Protein AF-A0A182UFL0-F1 (afdb_monomer_lite)

Foldseek 3Di:
DDPDDLLDDVPDDDPPSCVVLQDVPDPDDDPQSVVLSQQVNQQVVCCVVPVARDDPPADGADDADDPADQGWASDVVIDTDGGCVVVVVVSVDVSVPDPPPPPPVPPVVVVVVVVPPDD

InterPro domains:
  IPR002018 Carboxylesterase, type B [PF00135] (10-81)
  IPR029058 Alpha/Beta hydrolase fold [G3DSA:3.40.50.1820] (2-97)
  IPR029058 Alpha/Beta hydrolase fold [SSF53474] (7-78)

Secondary structure (DSSP, 8-state):
--TT-TT--TTPPPTTTTHHHHS---S---HHHHHHHHHHHHHHHHHHHHSS---TTS---PPP-BTTB-EEE-SSS-EEES-THHHHHHHHHHHH-S------THHHHHHHHTTSS--

Sequence (119 aa):
MTPGFPYDFPNSVGHGDELKFLFPMSNVLNEEHAQMAKIMVDLWTSFAITSVPQADNVIPWPAVSRPFGPYFRLVNPPEQKEYFVNELTNSVVKARGPRKLSVSPATCLDLFLNRSSKN

Structure (mmCIF, N/CA/C/O backbone):
data_AF-A0A182UFL0-F1
#
_entry.id   AF-A0A182UFL0-F1
#
loop_
_atom_site.group_PDB
_atom_site.id
_atom_site.type_symbol
_atom_site.label_atom_id
_atom_site.label_alt_id
_atom_site.label_comp_id
_atom_site.label_asym_id
_atom_site.label_entity_id
_atom_site.label_seq_id
_atom_site.pdbx_PDB_ins_code
_atom_site.Cartn_x
_atom_site.Cartn_y
_atom_site.Cartn_z
_atom_site.occupancy
_atom_site.B_iso_or_equiv
_atom_site.auth_seq_id
_atom_site.auth_comp_id
_atom_site.auth_asym_id
_atom_site.auth_atom_id
_atom_site.pdbx_PDB_model_num
ATOM 1 N N . MET A 1 1 ? 20.887 -8.853 -7.616 1.00 49.69 1 MET A N 1
ATOM 2 C CA . MET A 1 1 ? 20.554 -9.001 -9.049 1.00 49.69 1 MET A CA 1
ATOM 3 C C . MET A 1 1 ? 21.778 -9.528 -9.781 1.00 49.69 1 MET A C 1
ATOM 5 O O . MET A 1 1 ? 22.868 -9.012 -9.554 1.00 49.69 1 MET A O 1
ATOM 9 N N . THR A 1 2 ? 21.625 -10.586 -10.576 1.00 39.50 2 THR A N 1
ATOM 10 C CA . THR A 1 2 ? 22.676 -11.121 -11.458 1.00 39.50 2 THR A CA 1
ATOM 11 C C . THR A 1 2 ? 22.741 -10.277 -12.730 1.00 39.50 2 THR A C 1
ATOM 13 O O . THR A 1 2 ? 21.715 -10.178 -13.392 1.00 39.50 2 THR A O 1
ATOM 16 N N . PRO A 1 3 ? 23.890 -9.690 -13.103 1.00 42.75 3 PRO A N 1
ATOM 17 C CA . PRO A 1 3 ? 23.986 -8.874 -14.310 1.00 42.75 3 PRO A CA 1
ATOM 18 C C . PRO A 1 3 ? 23.669 -9.697 -15.567 1.00 42.75 3 PRO A C 1
ATOM 20 O O . PRO A 1 3 ? 24.324 -10.711 -15.807 1.00 42.75 3 PRO A O 1
ATOM 23 N N . GLY A 1 4 ? 22.708 -9.250 -16.380 1.00 54.75 4 GLY A N 1
ATOM 24 C CA . GLY A 1 4 ? 22.495 -9.778 -17.734 1.00 54.75 4 GLY A CA 1
ATOM 25 C C . GLY A 1 4 ? 21.083 -10.264 -18.056 1.00 54.75 4 GLY A C 1
ATOM 26 O O . GLY A 1 4 ? 20.884 -10.807 -19.144 1.00 54.75 4 GLY A O 1
ATOM 27 N N . PHE A 1 5 ? 20.094 -10.068 -17.178 1.00 56.31 5 PHE A N 1
ATOM 28 C CA . PHE A 1 5 ? 18.706 -10.272 -17.581 1.00 56.31 5 PHE A CA 1
ATOM 29 C C . PHE A 1 5 ? 18.263 -9.095 -18.473 1.00 56.31 5 PHE A C 1
ATOM 31 O O . PHE A 1 5 ? 18.552 -7.942 -18.151 1.00 56.31 5 PHE A O 1
ATOM 38 N N . PRO A 1 6 ? 17.543 -9.332 -19.586 1.00 60.28 6 PRO A N 1
ATOM 39 C CA . PRO A 1 6 ? 17.179 -8.297 -20.569 1.00 60.28 6 PRO A CA 1
ATOM 40 C C . PRO A 1 6 ? 16.254 -7.182 -20.035 1.00 60.28 6 PRO A C 1
ATOM 42 O O . PRO A 1 6 ? 15.846 -6.304 -20.794 1.00 60.28 6 PRO A O 1
ATOM 45 N N . TYR A 1 7 ? 15.932 -7.207 -18.739 1.00 58.50 7 TYR A N 1
ATOM 46 C CA . TYR A 1 7 ? 15.078 -6.245 -18.048 1.00 58.50 7 TYR A CA 1
ATOM 47 C C . TYR A 1 7 ? 15.720 -5.667 -16.775 1.00 58.50 7 TYR A C 1
ATOM 49 O O . TYR A 1 7 ? 15.028 -5.022 -15.987 1.00 58.50 7 TYR A O 1
ATOM 57 N N . ASP A 1 8 ? 17.025 -5.871 -16.571 1.00 60.31 8 ASP A N 1
ATOM 58 C CA . ASP A 1 8 ? 17.755 -5.265 -15.459 1.00 60.31 8 ASP A CA 1
ATOM 59 C C . ASP A 1 8 ? 18.042 -3.795 -15.783 1.00 60.31 8 ASP A C 1
ATOM 61 O O . ASP A 1 8 ? 18.973 -3.464 -16.523 1.00 60.31 8 ASP A O 1
ATOM 65 N N . PHE A 1 9 ? 17.229 -2.890 -15.237 1.00 64.56 9 PHE A N 1
ATOM 66 C CA . PHE A 1 9 ? 17.451 -1.453 -15.374 1.00 64.56 9 PHE A CA 1
ATOM 67 C C . PHE A 1 9 ? 18.073 -0.888 -14.101 1.00 64.56 9 PHE A C 1
ATOM 69 O O . PHE A 1 9 ? 17.660 -1.251 -13.000 1.00 64.56 9 PHE A O 1
ATOM 76 N N . PRO A 1 10 ? 19.001 0.079 -14.213 1.00 62.97 10 PRO A N 1
ATOM 77 C CA . PRO A 1 10 ? 19.435 0.831 -13.048 1.00 62.97 10 PRO A CA 1
ATOM 78 C C . PRO A 1 10 ? 18.210 1.414 -12.330 1.00 62.97 10 PRO A C 1
ATOM 80 O O . PRO A 1 10 ? 17.317 1.995 -12.970 1.00 62.97 10 PRO A O 1
ATOM 83 N N . ASN A 1 11 ? 18.180 1.237 -11.008 1.00 66.06 11 ASN A N 1
ATOM 84 C CA . ASN A 1 11 ? 17.118 1.698 -10.113 1.00 66.06 11 ASN A CA 1
ATOM 85 C C . ASN A 1 11 ? 15.728 1.090 -10.401 1.00 66.06 11 ASN A C 1
ATOM 87 O O . ASN A 1 11 ? 14.713 1.745 -10.165 1.00 66.06 11 ASN A O 1
ATOM 91 N N . SER A 1 12 ? 15.651 -0.130 -10.947 1.00 75.06 12 SER A N 1
ATOM 92 C CA . SER A 1 12 ? 14.408 -0.915 -10.934 1.00 75.06 12 SER A CA 1
ATOM 93 C C . SER A 1 12 ? 14.245 -1.683 -9.626 1.00 75.06 12 SER A C 1
ATOM 95 O O . SER A 1 12 ? 15.230 -2.034 -8.982 1.00 75.06 12 SER A O 1
ATOM 97 N N . VAL A 1 13 ? 12.998 -1.992 -9.281 1.00 81.56 13 VAL A N 1
ATOM 98 C CA . VAL A 1 13 ? 12.654 -2.895 -8.178 1.00 81.56 13 VAL A CA 1
ATOM 99 C C . VAL A 1 13 ? 12.443 -4.287 -8.767 1.00 81.56 13 VAL A C 1
ATOM 101 O O . VAL A 1 13 ? 11.583 -4.470 -9.631 1.00 81.56 13 VAL A O 1
ATOM 104 N N . GLY A 1 14 ? 13.274 -5.242 -8.360 1.00 82.06 14 GLY A N 1
ATOM 105 C CA . GLY A 1 14 ? 13.165 -6.643 -8.749 1.00 82.06 14 GLY A CA 1
ATOM 106 C C . GLY A 1 14 ? 12.151 -7.403 -7.902 1.00 82.06 14 GLY A C 1
ATOM 107 O O . GLY A 1 14 ? 11.687 -6.933 -6.866 1.00 82.06 14 GLY A O 1
ATOM 108 N N . HIS A 1 15 ? 11.819 -8.614 -8.340 1.00 84.31 15 HIS A N 1
ATOM 109 C CA . HIS A 1 15 ? 10.973 -9.514 -7.562 1.00 84.31 15 HIS A CA 1
ATOM 110 C C . HIS A 1 15 ? 11.629 -9.853 -6.212 1.00 84.31 15 HIS A C 1
ATOM 112 O O . HIS A 1 15 ? 12.772 -10.313 -6.190 1.00 84.31 15 HIS A O 1
ATOM 118 N N . GLY A 1 16 ? 10.905 -9.646 -5.108 1.00 87.50 16 GLY A N 1
ATOM 119 C CA . GLY A 1 16 ? 11.365 -9.940 -3.750 1.00 87.50 16 GLY A CA 1
ATOM 120 C C . GLY A 1 16 ? 12.168 -8.814 -3.090 1.00 87.50 16 GLY A C 1
ATOM 121 O O . GLY A 1 16 ? 12.512 -8.933 -1.912 1.00 87.50 16 GLY A O 1
ATOM 122 N N . ASP A 1 17 ? 12.449 -7.711 -3.794 1.00 88.19 17 ASP A N 1
ATOM 123 C CA . ASP A 1 17 ? 13.138 -6.551 -3.212 1.00 88.19 17 ASP A CA 1
ATOM 124 C C . ASP A 1 17 ? 12.327 -5.891 -2.087 1.00 88.19 17 ASP A C 1
ATOM 126 O O . ASP A 1 17 ? 12.906 -5.200 -1.247 1.00 88.19 17 ASP A O 1
ATOM 130 N N . GLU A 1 18 ? 11.008 -6.098 -2.040 1.00 90.56 18 GLU A N 1
ATOM 131 C CA . GLU A 1 18 ? 10.130 -5.607 -0.979 1.00 90.56 18 GLU A CA 1
ATOM 132 C C . GLU A 1 18 ? 10.393 -6.286 0.372 1.00 90.56 18 GLU A C 1
ATOM 134 O O . GLU A 1 18 ? 10.215 -5.677 1.428 1.00 90.56 18 GLU A O 1
ATOM 139 N N . LEU A 1 19 ? 10.878 -7.532 0.362 1.00 91.00 19 LEU A N 1
ATOM 140 C CA . LEU A 1 19 ? 11.021 -8.331 1.577 1.00 91.00 19 LEU A CA 1
ATOM 141 C C . LEU A 1 19 ? 12.021 -7.710 2.565 1.00 91.00 19 LEU A C 1
ATOM 143 O O . LEU A 1 19 ? 11.835 -7.830 3.775 1.00 91.00 19 LEU A O 1
ATOM 147 N N . LYS A 1 20 ? 13.050 -7.004 2.074 1.00 88.25 20 LYS A N 1
ATOM 148 C CA . LYS A 1 20 ? 14.056 -6.327 2.920 1.00 88.25 20 LYS A CA 1
ATOM 149 C C . LYS A 1 20 ? 13.476 -5.195 3.778 1.00 88.25 20 LYS A C 1
ATOM 151 O O . LYS A 1 20 ? 14.130 -4.748 4.712 1.00 88.25 20 LYS A O 1
ATOM 156 N N . PHE A 1 21 ? 12.284 -4.712 3.430 1.00 90.88 21 PHE A N 1
ATOM 157 C CA . PHE A 1 21 ? 11.583 -3.659 4.158 1.00 90.88 21 PHE A CA 1
ATOM 158 C C . PHE 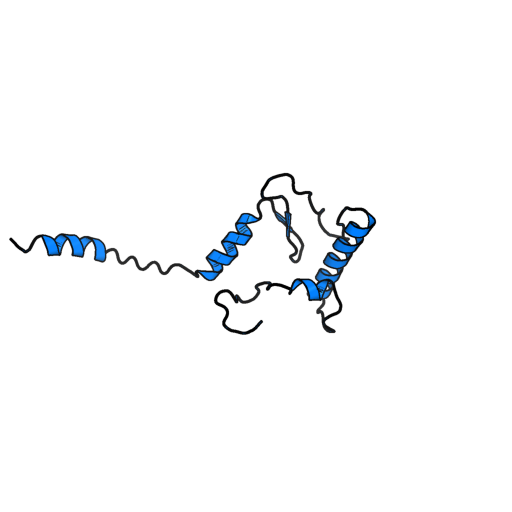A 1 21 ? 10.521 -4.207 5.120 1.00 90.88 21 PHE A C 1
ATOM 160 O O . PHE A 1 21 ? 10.097 -3.491 6.019 1.00 90.88 21 PHE A O 1
ATOM 167 N N . LEU A 1 22 ? 10.100 -5.463 4.941 1.00 91.81 22 LEU A N 1
ATOM 168 C CA . LEU A 1 22 ? 9.141 -6.143 5.819 1.00 91.81 22 LEU A CA 1
ATOM 169 C C . LEU A 1 22 ? 9.827 -6.964 6.907 1.00 91.81 22 LEU A C 1
ATOM 171 O O . LEU A 1 22 ? 9.295 -7.118 8.004 1.00 91.81 22 LEU A O 1
ATOM 175 N N . PHE A 1 23 ? 11.005 -7.499 6.598 1.00 89.31 23 PHE A N 1
ATOM 176 C CA . PHE A 1 23 ? 11.744 -8.382 7.482 1.00 89.31 23 PHE A CA 1
ATOM 177 C C . PHE A 1 23 ? 13.170 -7.864 7.671 1.00 89.31 23 PHE A C 1
ATOM 179 O O . PHE A 1 23 ? 13.769 -7.356 6.719 1.00 89.31 23 PHE A O 1
ATOM 186 N N . PRO A 1 24 ? 13.761 -8.042 8.864 1.00 80.88 24 PRO A N 1
ATOM 187 C CA . PRO A 1 24 ? 15.135 -7.644 9.154 1.00 80.88 24 PRO A CA 1
ATOM 188 C C . PRO A 1 24 ? 16.140 -8.611 8.500 1.00 80.88 24 PRO A C 1
ATOM 190 O O . PRO A 1 24 ? 16.896 -9.301 9.176 1.00 80.88 24 PRO A O 1
ATOM 193 N N . MET A 1 25 ? 16.127 -8.702 7.167 1.00 71.38 25 MET A N 1
ATOM 194 C CA . MET A 1 25 ? 17.008 -9.587 6.392 1.00 71.38 25 MET A CA 1
ATOM 195 C C . MET A 1 25 ? 18.369 -8.963 6.083 1.00 71.38 25 MET A C 1
ATOM 197 O O . MET A 1 25 ? 19.310 -9.677 5.749 1.00 71.38 25 MET A O 1
ATOM 201 N N . SER A 1 26 ? 18.482 -7.637 6.180 1.00 67.25 26 SER A N 1
ATOM 202 C CA . SER A 1 26 ? 19.736 -6.912 5.998 1.00 67.25 26 SER A CA 1
ATOM 203 C C . SER A 1 26 ? 20.015 -6.023 7.198 1.00 67.25 26 SER A C 1
ATOM 205 O O . SER A 1 26 ? 19.163 -5.242 7.610 1.00 67.25 26 SER A O 1
ATOM 207 N N . ASN A 1 27 ? 21.244 -6.080 7.696 1.00 63.59 27 ASN A N 1
ATOM 208 C CA . ASN A 1 27 ? 21.665 -5.378 8.908 1.00 63.59 27 ASN A CA 1
ATOM 209 C C . ASN A 1 27 ? 21.906 -3.873 8.672 1.00 63.59 27 ASN A C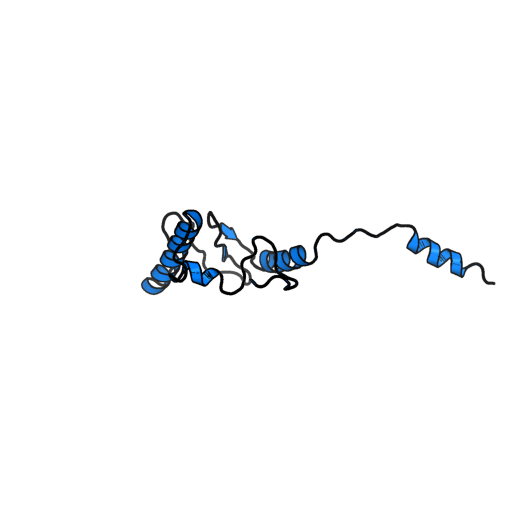 1
ATOM 211 O O . ASN A 1 27 ? 22.302 -3.167 9.594 1.00 63.59 27 ASN A O 1
ATOM 215 N N . VAL A 1 28 ? 21.750 -3.389 7.433 1.00 68.25 28 VAL A N 1
ATOM 216 C CA . VAL A 1 28 ? 22.134 -2.033 7.023 1.00 68.25 28 VAL A CA 1
ATOM 217 C C . VAL A 1 28 ? 21.053 -1.440 6.120 1.00 68.25 28 VAL A C 1
ATOM 219 O O . VAL A 1 28 ? 21.074 -1.614 4.902 1.00 68.25 28 VAL A O 1
ATOM 222 N N . LEU A 1 29 ? 20.103 -0.730 6.725 1.00 77.06 29 LEU A N 1
ATOM 223 C CA . LEU A 1 29 ? 19.230 0.210 6.022 1.00 77.06 29 LEU A CA 1
ATOM 224 C C . LEU A 1 29 ? 19.806 1.616 6.226 1.00 77.06 29 LEU A C 1
ATOM 226 O O . LEU A 1 29 ? 20.202 1.967 7.335 1.00 77.06 29 LEU A O 1
ATOM 230 N N . ASN A 1 30 ? 19.886 2.408 5.158 1.00 87.56 30 ASN A N 1
ATOM 231 C CA . ASN A 1 30 ? 20.119 3.846 5.296 1.00 87.56 30 ASN A CA 1
ATOM 232 C C . ASN A 1 30 ? 18.820 4.530 5.772 1.00 87.56 30 ASN A C 1
ATOM 234 O O . ASN A 1 30 ? 17.774 3.886 5.835 1.00 87.56 30 ASN A O 1
ATOM 238 N N . GLU A 1 31 ? 18.880 5.826 6.077 1.00 89.94 31 GLU A N 1
ATOM 239 C CA . GLU A 1 31 ? 17.726 6.578 6.597 1.00 89.94 31 GLU A CA 1
ATOM 240 C C . GLU A 1 31 ? 16.489 6.475 5.686 1.00 89.94 31 GLU A C 1
ATOM 242 O O . GLU A 1 31 ? 15.384 6.195 6.142 1.00 89.94 31 GLU A O 1
ATOM 247 N N . GLU A 1 32 ? 16.684 6.605 4.371 1.00 88.25 32 GLU A N 1
ATOM 248 C CA . GLU A 1 32 ? 15.600 6.519 3.388 1.00 88.25 32 GLU A CA 1
ATOM 249 C C . GLU A 1 32 ? 14.941 5.130 3.362 1.00 88.25 32 GLU A C 1
ATOM 251 O O . GLU A 1 32 ? 13.714 5.002 3.360 1.00 88.25 32 GLU A O 1
ATOM 256 N N . HIS A 1 33 ? 15.742 4.065 3.381 1.00 88.00 33 HIS A N 1
ATOM 257 C CA . HIS A 1 33 ? 15.222 2.705 3.428 1.00 88.00 33 HIS A CA 1
ATOM 258 C C . HIS A 1 33 ? 14.576 2.379 4.777 1.00 88.00 33 HIS A C 1
ATOM 260 O O . HIS A 1 33 ? 13.600 1.632 4.803 1.00 88.00 33 HIS A O 1
ATOM 266 N N . ALA A 1 34 ? 15.086 2.932 5.881 1.00 90.38 34 ALA A N 1
ATOM 267 C CA . ALA A 1 34 ? 14.493 2.776 7.204 1.00 90.38 34 ALA A CA 1
ATOM 268 C C . ALA A 1 34 ? 13.109 3.441 7.269 1.00 90.38 34 ALA A C 1
ATOM 270 O O . ALA A 1 34 ? 12.161 2.840 7.776 1.00 90.38 34 ALA A O 1
ATOM 271 N N . GLN A 1 35 ? 12.957 4.626 6.673 1.00 91.50 35 GLN A N 1
ATOM 272 C CA . GLN A 1 35 ? 11.662 5.293 6.549 1.00 91.50 35 GLN A CA 1
ATOM 273 C C . GLN A 1 35 ? 10.677 4.468 5.708 1.00 91.50 35 GLN A C 1
ATOM 275 O O . GLN A 1 35 ? 9.529 4.278 6.112 1.00 91.50 35 GLN A O 1
ATOM 280 N N . MET A 1 36 ? 11.120 3.927 4.569 1.00 92.12 36 MET A N 1
ATOM 281 C CA . MET A 1 36 ? 10.287 3.050 3.738 1.00 92.12 36 MET A CA 1
ATOM 282 C C . MET A 1 36 ? 9.888 1.760 4.474 1.00 92.12 36 MET A C 1
ATOM 284 O O . MET A 1 36 ? 8.736 1.335 4.387 1.00 92.12 36 MET A O 1
ATOM 288 N N . ALA A 1 37 ? 10.810 1.161 5.235 1.00 92.50 37 ALA A N 1
ATOM 289 C CA . ALA A 1 37 ? 10.528 -0.007 6.068 1.00 92.50 37 ALA A CA 1
ATOM 290 C C . ALA A 1 37 ? 9.485 0.305 7.146 1.00 92.50 37 ALA A C 1
ATOM 292 O O . ALA A 1 37 ? 8.526 -0.450 7.293 1.00 92.50 37 ALA A O 1
ATOM 293 N N . LYS A 1 38 ? 9.603 1.451 7.834 1.00 93.62 38 LYS A N 1
ATOM 294 C CA . LYS A 1 38 ? 8.594 1.898 8.805 1.00 93.62 38 LYS A CA 1
ATOM 295 C C . LYS A 1 38 ? 7.214 1.997 8.155 1.00 93.62 38 LYS A C 1
ATOM 297 O O . LYS A 1 38 ? 6.264 1.424 8.673 1.00 93.62 38 LYS A O 1
ATOM 302 N N . ILE A 1 39 ? 7.116 2.659 7.000 1.00 95.38 39 ILE A N 1
ATOM 303 C CA . ILE A 1 39 ? 5.846 2.803 6.274 1.00 95.38 39 ILE A CA 1
ATOM 304 C C . ILE A 1 39 ? 5.265 1.430 5.912 1.00 95.38 39 ILE A C 1
ATOM 306 O O . ILE A 1 39 ? 4.094 1.181 6.178 1.00 95.38 39 ILE A O 1
ATOM 310 N N . MET A 1 40 ? 6.056 0.519 5.337 1.00 95.38 40 MET A N 1
ATOM 311 C CA . MET A 1 40 ? 5.555 -0.810 4.963 1.00 95.38 40 MET A CA 1
ATOM 312 C C . MET A 1 40 ? 5.092 -1.638 6.162 1.00 95.38 40 MET A C 1
ATOM 314 O O . MET A 1 40 ? 4.035 -2.266 6.092 1.00 95.38 40 MET A O 1
ATOM 318 N N . VAL A 1 41 ? 5.850 -1.626 7.260 1.00 95.50 41 VAL A N 1
ATOM 319 C CA . VAL A 1 41 ? 5.485 -2.349 8.484 1.00 95.50 41 VAL A CA 1
ATOM 320 C C . VAL A 1 41 ? 4.215 -1.763 9.104 1.00 95.50 41 VAL A C 1
ATOM 322 O O . VAL A 1 41 ? 3.315 -2.525 9.459 1.00 95.50 41 VAL A O 1
ATOM 325 N N . ASP A 1 42 ? 4.088 -0.438 9.176 1.00 96.88 42 ASP A N 1
ATOM 326 C CA . ASP A 1 42 ? 2.889 0.230 9.699 1.00 96.88 42 ASP A CA 1
ATOM 327 C C . ASP A 1 42 ? 1.652 -0.125 8.858 1.00 96.88 42 ASP A C 1
ATOM 329 O O . ASP A 1 42 ? 0.627 -0.545 9.399 1.00 96.88 42 ASP A O 1
ATOM 333 N N . LEU A 1 43 ? 1.761 -0.063 7.525 1.00 97.12 43 LEU A N 1
ATOM 334 C CA . LEU A 1 43 ? 0.670 -0.424 6.614 1.00 97.12 43 LEU A CA 1
ATOM 335 C C . LEU A 1 43 ? 0.257 -1.895 6.779 1.00 97.12 43 LEU A C 1
ATOM 337 O O . LEU A 1 43 ? -0.936 -2.200 6.771 1.00 97.12 43 LEU A O 1
ATOM 341 N N . TRP A 1 44 ? 1.215 -2.818 6.927 1.00 97.31 44 TRP A N 1
ATOM 342 C CA . TRP A 1 44 ? 0.912 -4.254 7.026 1.00 97.31 44 TRP A CA 1
ATOM 343 C C . TRP A 1 44 ? 0.316 -4.612 8.385 1.00 97.31 44 TRP A C 1
ATOM 345 O O . TRP A 1 44 ? -0.631 -5.396 8.462 1.00 97.31 44 TRP A O 1
ATOM 355 N N . THR A 1 45 ? 0.851 -4.034 9.459 1.00 97.81 45 THR A N 1
ATOM 356 C CA . THR A 1 45 ? 0.381 -4.291 10.826 1.00 97.81 45 THR A CA 1
ATOM 357 C C . THR A 1 45 ? -0.997 -3.684 11.067 1.00 97.81 45 THR A C 1
ATOM 359 O O . THR A 1 45 ? -1.875 -4.373 11.583 1.00 97.81 45 THR A O 1
ATOM 362 N N . SER A 1 46 ? -1.241 -2.447 10.630 1.00 98.00 46 SER A N 1
ATOM 363 C CA . SER A 1 46 ? -2.568 -1.820 10.707 1.00 98.00 46 SER A CA 1
ATOM 364 C C . SER A 1 46 ? -3.610 -2.593 9.904 1.00 98.00 46 SER A C 1
ATOM 366 O O . SER A 1 46 ? -4.674 -2.896 10.439 1.00 98.00 46 SER A O 1
ATOM 368 N N . PHE A 1 47 ? -3.288 -3.024 8.681 1.00 97.81 47 PHE A N 1
ATOM 369 C CA . PHE A 1 47 ? -4.180 -3.878 7.902 1.00 97.81 47 PHE A CA 1
ATOM 370 C C . PHE A 1 47 ? -4.519 -5.178 8.643 1.00 97.81 47 PHE A C 1
ATOM 372 O O . PHE A 1 47 ? -5.686 -5.558 8.707 1.00 97.81 47 PHE A O 1
ATOM 379 N N . ALA A 1 48 ? -3.534 -5.830 9.265 1.00 98.06 48 ALA A N 1
ATOM 380 C CA . ALA A 1 48 ? -3.770 -7.045 10.041 1.00 98.06 48 ALA A CA 1
ATOM 381 C C . ALA A 1 48 ? -4.637 -6.814 11.298 1.00 98.06 48 ALA A C 1
ATOM 383 O O . ALA A 1 48 ? -5.375 -7.712 11.697 1.00 98.06 48 ALA A O 1
ATOM 384 N N . ILE A 1 49 ? -4.563 -5.632 11.919 1.00 98.19 49 ILE A N 1
ATOM 385 C CA . ILE A 1 49 ? -5.296 -5.298 13.154 1.00 98.19 49 ILE A CA 1
ATOM 386 C C . ILE A 1 49 ? -6.713 -4.786 12.858 1.00 98.19 49 ILE A C 1
ATOM 388 O O . ILE A 1 49 ? -7.669 -5.205 13.508 1.00 98.19 49 ILE A O 1
ATOM 392 N N . THR A 1 50 ? -6.861 -3.856 11.912 1.00 97.69 50 THR A N 1
ATOM 393 C CA . THR A 1 50 ? -8.098 -3.082 11.685 1.00 97.69 50 THR A CA 1
ATOM 394 C C . THR A 1 50 ? -8.715 -3.301 10.307 1.00 97.69 50 THR A C 1
ATOM 396 O O . THR A 1 50 ? -9.773 -2.744 10.023 1.00 97.69 50 THR A O 1
ATOM 399 N N . SER A 1 51 ? -8.088 -4.107 9.442 1.00 96.88 51 SER A N 1
ATOM 400 C CA . SER A 1 51 ? -8.452 -4.274 8.022 1.00 96.88 51 SER A CA 1
ATOM 401 C C . SER A 1 51 ? -8.271 -3.022 7.153 1.00 96.88 51 SER A C 1
ATOM 403 O O . SER A 1 51 ? -8.629 -3.046 5.975 1.00 96.88 51 SER A O 1
ATOM 405 N N . VAL A 1 52 ? -7.692 -1.940 7.687 1.00 96.44 52 VAL A N 1
ATOM 406 C CA . VAL A 1 52 ? -7.423 -0.700 6.947 1.00 96.44 52 VAL A CA 1
ATOM 407 C C . VAL A 1 52 ? -5.923 -0.396 7.014 1.00 96.44 52 VAL A C 1
ATOM 409 O O . VAL A 1 52 ? -5.417 -0.154 8.109 1.00 96.44 52 VAL A O 1
ATOM 412 N N . PRO A 1 53 ? -5.196 -0.392 5.879 1.00 97.19 53 PRO A N 1
ATOM 413 C CA . PRO A 1 53 ? -3.774 -0.071 5.871 1.00 97.19 53 PRO A CA 1
ATOM 414 C C . PRO A 1 53 ? -3.569 1.427 6.137 1.00 97.19 53 PRO A C 1
ATOM 416 O O . PRO A 1 53 ? -4.072 2.283 5.406 1.00 97.19 53 PRO A O 1
ATOM 419 N N . GLN A 1 54 ? -2.840 1.740 7.203 1.00 96.44 54 GLN A N 1
ATOM 420 C CA . GLN A 1 54 ? -2.588 3.086 7.716 1.00 96.44 54 GLN A CA 1
ATOM 421 C C . GLN A 1 54 ? -1.133 3.226 8.180 1.00 96.44 54 GLN A C 1
ATOM 423 O O . GLN A 1 54 ? -0.546 2.286 8.707 1.00 96.44 54 GLN A O 1
ATOM 428 N N . ALA A 1 55 ? -0.558 4.411 7.981 1.00 95.44 55 ALA A N 1
ATOM 429 C CA . ALA A 1 55 ? 0.770 4.773 8.465 1.00 95.44 55 ALA A CA 1
ATOM 430 C C . ALA A 1 55 ? 0.825 6.275 8.770 1.00 95.44 55 ALA A C 1
ATOM 432 O O . ALA A 1 55 ? 0.119 7.072 8.143 1.00 95.44 55 ALA A O 1
ATOM 433 N N . ASP A 1 56 ? 1.674 6.662 9.719 1.00 92.31 56 ASP A N 1
ATOM 434 C CA . ASP A 1 56 ? 1.831 8.063 10.115 1.00 92.31 56 ASP A CA 1
ATOM 435 C C . ASP A 1 56 ? 2.423 8.909 8.982 1.00 92.31 56 ASP A C 1
ATOM 437 O O . ASP A 1 56 ? 3.393 8.509 8.341 1.00 92.31 56 ASP A O 1
ATOM 441 N N . ASN A 1 57 ? 1.903 10.128 8.796 1.00 87.19 57 ASN A N 1
ATOM 442 C CA . ASN A 1 57 ? 2.383 11.101 7.799 1.00 87.19 57 ASN A CA 1
ATOM 443 C C . ASN A 1 57 ? 2.332 10.605 6.343 1.00 87.19 57 ASN A C 1
ATOM 445 O O . ASN A 1 57 ? 3.075 11.088 5.486 1.00 87.19 57 ASN A O 1
ATOM 449 N N . VAL A 1 58 ? 1.445 9.656 6.053 1.00 91.62 58 VAL A N 1
ATOM 450 C CA . VAL A 1 58 ? 1.232 9.104 4.716 1.00 91.62 58 VA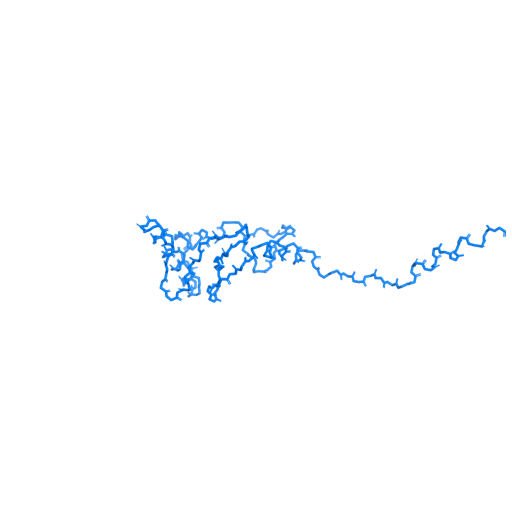L A CA 1
ATOM 451 C C . VAL A 1 58 ? -0.196 9.409 4.267 1.00 91.62 58 VAL A C 1
ATOM 453 O O . VAL A 1 58 ? -1.130 9.418 5.069 1.00 91.62 58 VAL A O 1
ATOM 456 N N . ILE A 1 59 ? -0.372 9.694 2.975 1.00 94.06 59 ILE A N 1
ATOM 457 C CA . ILE A 1 59 ? -1.705 9.879 2.390 1.00 94.06 59 ILE A CA 1
ATOM 458 C C . ILE A 1 59 ? -2.557 8.607 2.586 1.00 94.06 59 ILE A C 1
ATOM 460 O O . ILE A 1 59 ? -2.007 7.505 2.579 1.00 94.06 59 ILE A O 1
ATOM 464 N N . PRO A 1 60 ? -3.890 8.711 2.719 1.00 93.94 60 PRO A N 1
ATOM 465 C CA . PRO A 1 60 ? -4.738 7.531 2.855 1.00 93.94 60 PRO A CA 1
ATOM 466 C C . PRO A 1 60 ? -4.557 6.558 1.685 1.00 93.94 60 PRO A C 1
ATOM 468 O O . PRO A 1 60 ? -4.569 6.971 0.526 1.00 93.94 60 PRO A O 1
ATOM 471 N N . TRP A 1 61 ? -4.430 5.263 1.979 1.00 95.44 61 TRP A N 1
ATOM 472 C CA . TRP A 1 61 ? -4.427 4.226 0.951 1.00 95.44 61 TRP A CA 1
ATOM 473 C C . TRP A 1 61 ? -5.864 4.029 0.439 1.00 95.44 61 TRP A C 1
ATOM 475 O O . TRP A 1 61 ? -6.721 3.561 1.193 1.00 95.44 61 TRP A O 1
ATOM 485 N N . PRO A 1 62 ? -6.171 4.361 -0.828 1.00 93.62 62 PRO A N 1
ATOM 486 C CA . PRO A 1 62 ? -7.537 4.288 -1.324 1.00 93.62 62 PRO A CA 1
ATOM 487 C C . PRO A 1 62 ? -7.938 2.846 -1.654 1.00 93.62 62 PRO A C 1
ATOM 489 O O . PRO A 1 62 ? -7.156 2.073 -2.213 1.00 93.62 62 PRO A O 1
ATOM 492 N N . ALA A 1 63 ? -9.190 2.491 -1.370 1.00 94.88 63 ALA A N 1
ATOM 493 C CA . ALA A 1 63 ? -9.752 1.235 -1.848 1.00 94.88 63 ALA A CA 1
ATOM 494 C C . ALA A 1 63 ? -9.858 1.244 -3.381 1.00 94.88 63 ALA A C 1
ATOM 496 O O . ALA A 1 63 ? -10.249 2.247 -3.990 1.00 94.88 63 ALA A O 1
ATOM 497 N N . VAL A 1 64 ? -9.551 0.107 -4.006 1.00 95.00 64 VAL A N 1
ATOM 498 C CA . VAL A 1 64 ? -9.739 -0.069 -5.449 1.00 95.00 64 VAL A CA 1
ATOM 499 C C . VAL A 1 64 ? -11.236 -0.009 -5.747 1.00 95.00 64 VAL A C 1
ATOM 501 O O . VAL A 1 64 ? -12.011 -0.818 -5.244 1.00 95.00 64 VAL A O 1
ATOM 504 N N . SER A 1 65 ? -11.644 0.956 -6.566 1.00 95.38 65 SER A N 1
ATOM 505 C CA . SER A 1 65 ? -13.053 1.214 -6.896 1.00 95.38 65 SER A CA 1
ATOM 506 C C . SER A 1 65 ? -13.367 1.041 -8.381 1.00 95.38 65 SER A C 1
ATOM 508 O O . SER A 1 65 ? -14.531 1.012 -8.775 1.00 95.38 65 SER A O 1
ATOM 510 N N . ARG A 1 66 ? -12.337 0.922 -9.225 1.00 95.00 66 ARG A N 1
ATOM 511 C CA . ARG A 1 66 ? -12.428 0.728 -10.676 1.00 95.00 66 ARG A CA 1
ATOM 512 C C . ARG A 1 66 ? -11.453 -0.377 -11.103 1.00 95.00 66 ARG A C 1
ATOM 514 O O . ARG A 1 66 ? -10.498 -0.646 -10.377 1.00 95.00 66 ARG A O 1
ATOM 521 N N . PRO A 1 67 ? -11.609 -0.976 -12.299 1.00 94.00 67 PRO A N 1
ATOM 522 C CA . PRO A 1 67 ? -10.785 -2.113 -12.733 1.00 94.00 67 PRO A CA 1
ATOM 523 C C . PRO A 1 67 ? -9.264 -1.896 -12.687 1.00 94.00 67 PRO A C 1
ATOM 525 O O . PRO A 1 67 ? -8.511 -2.858 -12.596 1.00 94.00 67 PRO A O 1
ATOM 528 N N . PHE A 1 68 ? -8.809 -0.642 -12.753 1.00 94.62 68 PHE A N 1
ATOM 529 C CA . PHE A 1 68 ? -7.392 -0.29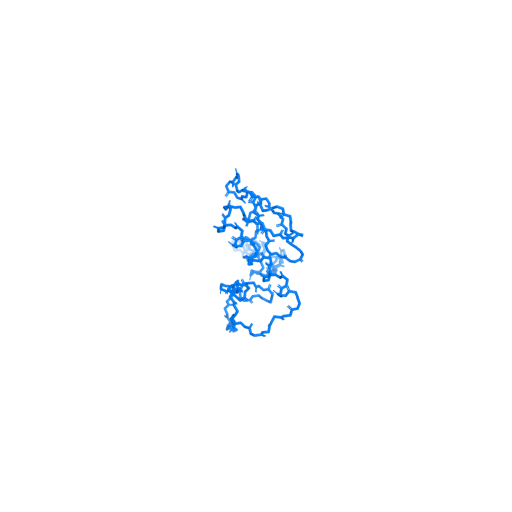6 -12.876 1.00 94.62 68 PHE A CA 1
ATOM 530 C C . PHE A 1 68 ? -6.870 0.628 -11.765 1.00 94.62 68 PHE A C 1
ATOM 532 O O . PHE A 1 68 ? -5.766 1.164 -11.881 1.00 94.62 68 PHE A O 1
ATOM 539 N N . GLY A 1 69 ? -7.649 0.837 -10.700 1.00 95.44 69 GLY A N 1
ATOM 540 C CA . GLY A 1 69 ? -7.266 1.698 -9.584 1.00 95.44 69 GLY A CA 1
ATOM 541 C C . GLY A 1 69 ? -8.463 2.277 -8.820 1.00 95.44 69 GLY A C 1
ATOM 542 O O . GLY A 1 69 ? -9.603 1.865 -9.042 1.00 95.44 69 GLY A O 1
ATOM 543 N N . PRO A 1 70 ? -8.245 3.268 -7.945 1.00 95.75 70 PRO A N 1
ATOM 544 C CA . PRO A 1 70 ? -6.953 3.860 -7.588 1.00 95.75 70 PRO A CA 1
ATOM 545 C C . PRO A 1 70 ? -6.029 2.866 -6.868 1.00 95.75 70 PRO A C 1
ATOM 547 O O . PRO A 1 70 ? -6.478 1.826 -6.394 1.00 95.75 70 PRO A O 1
ATOM 550 N N . TYR A 1 71 ? -4.735 3.167 -6.820 1.00 94.69 71 TYR A N 1
ATOM 551 C CA . TYR A 1 71 ? -3.745 2.378 -6.092 1.00 94.69 71 TYR A CA 1
ATOM 552 C C . TYR A 1 71 ? -2.748 3.280 -5.370 1.00 94.69 71 TYR A C 1
ATOM 554 O O . TYR A 1 71 ? -2.528 4.439 -5.736 1.00 94.69 71 TYR A O 1
ATOM 562 N N . PHE A 1 72 ? -2.144 2.709 -4.337 1.00 95.31 72 PHE A N 1
ATOM 563 C CA . PHE A 1 72 ? -1.111 3.341 -3.541 1.00 95.31 72 PHE A CA 1
ATOM 564 C C . PHE A 1 72 ? 0.266 2.943 -4.079 1.00 95.31 72 PHE A C 1
ATOM 566 O O . PHE A 1 72 ? 0.576 1.759 -4.226 1.00 95.31 72 PHE A O 1
ATOM 573 N N . ARG A 1 73 ? 1.085 3.934 -4.421 1.00 93.44 73 ARG A N 1
ATOM 574 C CA . ARG A 1 73 ? 2.420 3.761 -4.991 1.00 93.44 73 ARG A CA 1
ATOM 575 C C . ARG A 1 73 ? 3.456 4.023 -3.900 1.00 93.44 73 ARG A C 1
ATOM 577 O O . ARG A 1 73 ? 3.655 5.164 -3.483 1.00 93.44 73 ARG A O 1
ATOM 584 N N . LEU A 1 74 ? 4.125 2.953 -3.471 1.00 92.31 74 LEU A N 1
ATOM 585 C CA . LEU A 1 74 ? 5.218 2.981 -2.495 1.00 92.31 74 LEU A CA 1
ATOM 586 C C . LEU A 1 74 ? 6.494 3.549 -3.133 1.00 92.31 74 LEU A C 1
ATOM 588 O O . LEU A 1 74 ? 7.336 2.825 -3.659 1.00 92.31 74 LEU A O 1
ATOM 592 N N . VAL A 1 75 ? 6.601 4.872 -3.102 1.00 90.44 75 VAL A N 1
ATOM 5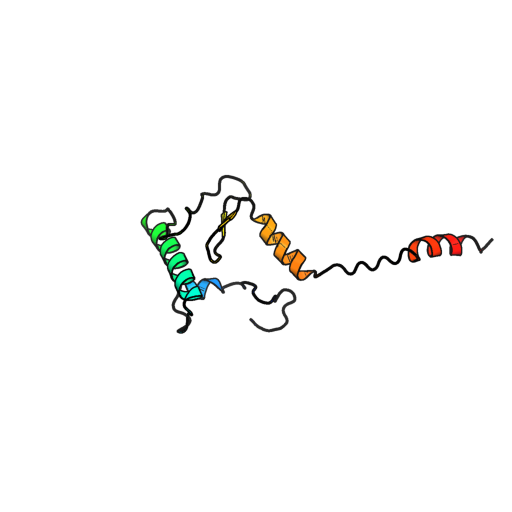93 C CA . VAL A 1 75 ? 7.797 5.659 -3.432 1.00 90.44 75 VAL A CA 1
ATOM 594 C C . VAL A 1 75 ? 8.055 6.664 -2.307 1.00 90.44 75 VAL A C 1
ATOM 596 O O . VAL A 1 75 ? 7.288 6.716 -1.348 1.00 90.44 75 VAL A O 1
ATOM 599 N N . ASN A 1 76 ? 9.143 7.428 -2.380 1.00 85.94 76 ASN A N 1
ATOM 600 C CA . ASN A 1 76 ? 9.475 8.438 -1.381 1.00 85.94 76 ASN A CA 1
ATOM 601 C C . ASN A 1 76 ? 9.315 9.858 -1.970 1.00 85.94 76 ASN A C 1
ATOM 603 O O . ASN A 1 76 ? 10.107 10.217 -2.845 1.00 85.94 76 ASN A O 1
ATOM 607 N N . PRO A 1 77 ? 8.326 10.666 -1.530 1.00 88.94 77 PRO A N 1
ATOM 608 C CA . PRO A 1 77 ? 7.223 10.328 -0.616 1.00 88.94 77 PRO A CA 1
ATOM 609 C C . PRO A 1 77 ? 6.121 9.494 -1.306 1.00 88.94 77 PRO A C 1
ATOM 611 O O . PRO A 1 77 ? 6.026 9.542 -2.532 1.00 88.94 77 PRO A O 1
ATOM 614 N N . PRO A 1 78 ? 5.263 8.760 -0.566 1.00 92.69 78 PRO A N 1
ATOM 615 C CA . PRO A 1 78 ? 4.243 7.909 -1.178 1.00 92.69 78 PRO A CA 1
ATOM 616 C C . PRO A 1 78 ? 3.202 8.681 -1.992 1.00 92.69 78 PRO A C 1
ATOM 618 O O . PRO A 1 78 ? 2.807 9.792 -1.639 1.00 92.69 78 PRO A O 1
ATOM 621 N N . GLU A 1 79 ? 2.718 8.064 -3.070 1.00 94.44 79 GLU A N 1
ATOM 622 C CA . GLU A 1 79 ? 1.805 8.695 -4.026 1.00 94.44 79 GLU A CA 1
ATOM 623 C C . GLU A 1 79 ? 0.529 7.871 -4.227 1.00 94.44 79 GLU A C 1
ATOM 625 O O . GLU A 1 79 ? 0.549 6.643 -4.195 1.00 94.44 79 GLU A O 1
ATOM 630 N N . GLN A 1 80 ? -0.578 8.544 -4.538 1.00 94.38 80 GLN A N 1
ATOM 631 C CA . GLN A 1 80 ? -1.782 7.905 -5.063 1.00 94.38 80 GLN A CA 1
ATOM 632 C C . GLN A 1 80 ? -1.798 8.056 -6.582 1.00 94.38 80 GLN A C 1
ATOM 634 O O . GLN A 1 80 ? -1.473 9.115 -7.128 1.00 94.38 80 GLN A O 1
ATOM 639 N N . LYS A 1 81 ? -2.201 6.996 -7.277 1.00 94.38 81 LYS A N 1
ATOM 640 C CA . LYS A 1 81 ? -2.369 6.988 -8.730 1.00 94.38 81 LYS A CA 1
ATOM 641 C C . LYS A 1 81 ? -3.686 6.320 -9.100 1.00 94.38 81 LYS A C 1
ATOM 643 O O . LYS A 1 81 ? -4.207 5.472 -8.385 1.00 94.38 81 LYS A O 1
ATOM 648 N N . GLU A 1 82 ? -4.205 6.677 -10.268 1.00 94.25 82 GLU A N 1
ATOM 649 C CA . GLU A 1 82 ? -5.558 6.283 -10.676 1.00 94.25 82 GLU A CA 1
ATOM 650 C C . GLU A 1 82 ? -5.590 5.065 -11.614 1.00 94.25 82 GLU A C 1
ATOM 652 O O . GLU A 1 82 ? -6.641 4.440 -11.756 1.00 94.25 82 GLU A O 1
ATOM 657 N N . TYR A 1 83 ? -4.463 4.740 -12.264 1.00 92.69 83 TYR A N 1
ATOM 658 C CA . TYR A 1 83 ? -4.405 3.772 -13.364 1.00 92.69 83 TYR A CA 1
ATOM 659 C C . TYR A 1 83 ? -3.065 3.011 -13.405 1.00 92.69 83 TYR A C 1
ATOM 661 O O . TYR A 1 83 ? -2.077 3.514 -13.946 1.00 92.69 83 TYR A O 1
ATOM 669 N N . PHE A 1 84 ? -3.011 1.800 -12.834 1.00 90.00 84 PHE A N 1
ATOM 670 C CA . PHE A 1 84 ? -1.748 1.049 -12.675 1.00 90.00 84 PHE A CA 1
ATOM 671 C C . PHE A 1 84 ? -1.170 0.498 -13.985 1.00 90.00 84 PHE A C 1
ATOM 673 O O . PHE A 1 84 ? 0.019 0.197 -14.058 1.00 90.00 84 PHE A O 1
ATOM 680 N N . VAL A 1 85 ? -1.976 0.380 -15.046 1.00 89.94 85 VAL A N 1
ATOM 681 C CA . VAL A 1 85 ? -1.515 -0.161 -16.339 1.00 89.94 85 VAL A CA 1
ATOM 682 C C . VAL A 1 85 ? -0.422 0.722 -16.954 1.00 89.94 85 VAL A C 1
ATOM 684 O O . VAL A 1 85 ? 0.471 0.200 -17.619 1.00 89.94 85 VAL A O 1
ATOM 687 N N . ASN A 1 86 ? -0.424 2.030 -16.664 1.00 87.31 86 ASN A N 1
ATOM 688 C CA . ASN A 1 86 ? 0.649 2.931 -17.091 1.00 87.31 86 ASN A CA 1
ATOM 689 C C . ASN A 1 86 ? 2.022 2.459 -16.583 1.00 87.31 86 ASN A C 1
ATOM 691 O O . ASN A 1 86 ? 2.981 2.434 -17.354 1.00 87.31 86 ASN A O 1
ATOM 695 N N . GLU A 1 87 ? 2.113 2.003 -15.332 1.00 83.31 87 GLU A N 1
ATOM 696 C CA . GLU A 1 87 ? 3.368 1.503 -14.752 1.00 83.31 87 GLU A CA 1
ATOM 697 C C . GLU A 1 87 ? 3.834 0.209 -15.429 1.00 83.31 87 GLU A C 1
ATOM 699 O O . GLU A 1 87 ? 5.016 0.054 -15.740 1.00 83.31 87 GLU A O 1
ATOM 704 N N . LEU A 1 88 ? 2.898 -0.692 -15.746 1.00 79.94 88 LEU A N 1
ATOM 705 C CA . LEU A 1 88 ? 3.205 -1.942 -16.449 1.00 79.94 88 LEU A CA 1
ATOM 706 C C . LEU A 1 88 ? 3.763 -1.672 -17.852 1.00 79.94 88 LEU A C 1
ATOM 708 O O . LEU A 1 88 ? 4.718 -2.318 -18.288 1.00 79.94 88 LEU A O 1
ATOM 712 N N . THR A 1 89 ? 3.205 -0.683 -18.553 1.00 75.94 89 THR A N 1
ATOM 713 C CA . THR A 1 89 ? 3.687 -0.297 -19.884 1.00 75.94 89 THR A CA 1
ATOM 714 C C . THR A 1 89 ? 5.015 0.455 -19.845 1.00 75.94 89 THR A C 1
ATOM 716 O O . THR A 1 89 ? 5.851 0.243 -20.726 1.00 75.94 89 THR A O 1
ATOM 719 N N . ASN A 1 90 ? 5.255 1.282 -18.822 1.00 68.12 90 ASN A N 1
ATOM 720 C CA . ASN A 1 90 ? 6.487 2.061 -18.682 1.00 68.12 90 ASN A CA 1
ATOM 721 C C . ASN A 1 90 ? 7.720 1.163 -18.570 1.00 68.12 90 ASN A C 1
ATOM 723 O O . ASN A 1 90 ? 8.732 1.439 -19.214 1.00 68.12 90 ASN A O 1
ATOM 727 N N . SER A 1 91 ? 7.624 0.058 -17.830 1.00 66.00 91 SER A N 1
ATOM 728 C CA . SER A 1 91 ? 8.705 -0.928 -17.714 1.00 66.00 91 SER A CA 1
ATOM 729 C C . SER A 1 91 ? 9.072 -1.542 -19.069 1.00 66.00 91 SER A C 1
ATOM 731 O O . SER A 1 91 ? 10.251 -1.655 -19.404 1.00 66.00 91 SER A O 1
ATOM 733 N N . VAL A 1 92 ? 8.074 -1.853 -19.905 1.00 69.50 92 VAL A N 1
ATOM 734 C CA . VAL A 1 92 ? 8.289 -2.392 -21.260 1.00 69.50 92 VAL A CA 1
ATOM 735 C C . VAL A 1 92 ? 8.872 -1.335 -22.200 1.00 69.50 92 VAL A C 1
ATOM 737 O O . VAL A 1 92 ? 9.760 -1.637 -22.997 1.00 69.50 92 VAL A O 1
ATOM 740 N N . VAL A 1 93 ? 8.399 -0.088 -22.129 1.00 69.38 93 VAL A N 1
ATOM 741 C CA . VAL A 1 93 ? 8.934 1.011 -22.950 1.00 69.38 93 VAL A CA 1
ATOM 742 C C . VAL A 1 93 ? 10.379 1.324 -22.564 1.00 69.38 93 VAL A C 1
ATOM 744 O O . VAL A 1 93 ? 11.225 1.422 -23.451 1.00 69.38 93 VAL A O 1
ATOM 747 N N . LYS A 1 94 ? 10.685 1.406 -21.262 1.00 67.75 94 LYS A N 1
ATOM 748 C CA . LYS A 1 94 ? 12.052 1.585 -20.750 1.00 67.75 94 LYS A CA 1
ATOM 749 C C . LYS A 1 94 ? 12.967 0.459 -21.239 1.00 67.75 94 LYS A C 1
ATOM 751 O O . LYS A 1 94 ? 14.082 0.744 -21.665 1.00 67.75 94 LYS A O 1
ATOM 756 N N . ALA A 1 95 ? 12.463 -0.778 -21.288 1.00 65.06 95 ALA A N 1
ATOM 757 C CA . ALA A 1 95 ? 13.201 -1.922 -21.817 1.00 65.06 95 ALA A CA 1
ATOM 758 C C . ALA A 1 95 ? 13.481 -1.884 -23.313 1.00 65.06 95 ALA A C 1
ATOM 760 O O . ALA A 1 95 ? 14.533 -2.334 -23.761 1.00 65.06 95 ALA A O 1
ATOM 761 N N . ARG A 1 96 ? 12.567 -1.320 -24.098 1.00 67.69 96 ARG A N 1
ATOM 762 C CA . ARG A 1 96 ? 12.755 -1.181 -25.546 1.00 67.69 96 ARG A CA 1
ATOM 763 C C . ARG A 1 96 ? 13.793 -0.117 -25.914 1.00 67.69 96 ARG A C 1
ATOM 765 O O . ARG A 1 96 ? 14.272 -0.126 -27.045 1.00 67.69 96 ARG A O 1
ATOM 772 N N . GLY A 1 97 ? 14.139 0.779 -24.986 1.00 65.44 97 GLY A N 1
ATOM 773 C CA . GLY A 1 97 ? 15.013 1.919 -25.249 1.00 65.44 97 GLY A CA 1
ATOM 774 C C . GLY A 1 97 ? 14.403 2.917 -26.247 1.00 65.44 97 GLY A C 1
ATOM 775 O O . GLY A 1 97 ? 13.277 2.740 -26.727 1.00 65.44 97 GLY A O 1
ATOM 776 N N . PRO A 1 98 ? 15.116 4.007 -26.577 1.00 63.44 98 PRO A N 1
ATOM 777 C CA . PRO A 1 98 ? 14.675 4.910 -27.628 1.00 63.44 98 PRO A CA 1
ATOM 778 C C . PRO A 1 98 ? 14.622 4.152 -28.959 1.00 63.44 98 PRO A C 1
ATOM 780 O O . PRO A 1 98 ? 15.611 3.555 -29.390 1.00 63.44 98 PRO A O 1
ATOM 783 N N . ARG A 1 99 ? 13.476 4.204 -29.650 1.00 55.81 99 ARG A N 1
ATOM 784 C CA . ARG A 1 99 ? 13.412 3.794 -31.058 1.00 55.81 99 ARG A CA 1
ATOM 785 C C . ARG A 1 99 ? 14.430 4.641 -31.820 1.00 55.81 99 ARG A C 1
ATOM 787 O O . ARG A 1 99 ? 14.244 5.851 -31.928 1.00 55.81 99 ARG A O 1
ATOM 794 N N . LYS A 1 100 ? 15.484 4.027 -32.373 1.00 50.62 100 LYS A N 1
ATOM 795 C CA . LYS A 1 100 ? 16.246 4.671 -33.447 1.00 50.62 100 LYS A CA 1
ATOM 796 C C . LYS A 1 100 ? 15.241 4.972 -34.555 1.00 50.62 100 LYS A C 1
ATOM 798 O O . LYS A 1 100 ? 14.714 4.052 -35.175 1.00 50.62 100 LYS A O 1
ATOM 803 N N . LEU A 1 101 ? 14.957 6.248 -34.789 1.00 48.00 101 LEU A N 1
ATOM 804 C CA . LEU A 1 101 ? 14.317 6.703 -36.016 1.00 48.00 101 LEU A CA 1
ATOM 805 C C . LEU A 1 101 ? 15.317 6.479 -37.156 1.00 48.00 101 LEU A C 1
ATOM 807 O O . LEU A 1 101 ? 15.987 7.400 -37.601 1.00 48.00 101 LEU A O 1
ATOM 811 N N . SER A 1 102 ? 15.466 5.238 -37.611 1.00 51.12 102 SER A N 1
ATOM 812 C CA . SER A 1 102 ? 16.067 4.948 -38.908 1.00 51.12 102 SER A CA 1
ATOM 813 C C . SER A 1 102 ? 14.945 4.895 -39.935 1.00 51.12 102 SER A C 1
ATOM 815 O O . SER A 1 102 ? 14.592 3.836 -40.447 1.00 51.12 102 SER A O 1
ATOM 817 N N . VAL A 1 103 ? 14.352 6.049 -40.213 1.00 48.97 103 VAL A N 1
ATOM 818 C CA . VAL A 1 103 ? 13.688 6.251 -41.496 1.00 48.97 103 VAL A CA 1
ATOM 819 C C . VAL A 1 103 ? 14.503 7.319 -42.201 1.00 48.97 103 VAL A C 1
ATOM 821 O O . VAL A 1 103 ? 14.249 8.510 -42.059 1.00 48.97 103 VAL A O 1
ATOM 824 N N . SER A 1 104 ? 15.537 6.879 -42.922 1.00 48.00 104 SER A N 1
ATOM 825 C CA . SER A 1 104 ? 15.990 7.670 -44.061 1.00 48.00 104 SER A CA 1
ATOM 826 C C . SER A 1 104 ? 14.830 7.657 -45.066 1.00 48.00 104 SER A C 1
ATOM 828 O O . SER A 1 104 ? 14.380 6.564 -45.420 1.00 48.00 104 SER A O 1
ATOM 830 N N . PRO A 1 105 ? 14.307 8.810 -45.519 1.00 47.84 105 PRO A N 1
ATOM 831 C CA . PRO A 1 105 ? 13.184 8.854 -46.459 1.00 47.84 105 PRO A CA 1
ATOM 832 C C . PRO A 1 105 ? 13.505 8.231 -47.829 1.00 47.84 105 PRO A C 1
ATOM 834 O O . PRO A 1 105 ? 12.605 8.045 -48.643 1.00 47.84 105 PRO A O 1
ATOM 837 N N . ALA A 1 106 ? 14.776 7.911 -48.095 1.00 51.12 106 ALA A N 1
ATOM 838 C CA . ALA A 1 106 ? 15.245 7.478 -49.406 1.00 51.12 106 ALA A CA 1
ATOM 839 C C . ALA A 1 106 ? 14.773 6.068 -49.810 1.00 51.12 106 ALA A C 1
ATOM 841 O O . ALA A 1 106 ? 14.541 5.813 -50.986 1.00 51.12 106 ALA A O 1
ATOM 842 N N . THR A 1 107 ? 14.538 5.151 -48.866 1.00 53.19 107 THR A N 1
ATOM 843 C CA . THR A 1 107 ? 14.382 3.731 -49.234 1.00 53.19 107 THR A CA 1
ATOM 844 C C . THR A 1 107 ? 13.029 3.388 -49.871 1.00 53.19 107 THR A C 1
ATOM 846 O O . THR A 1 107 ? 12.907 2.353 -50.521 1.00 53.19 107 THR A O 1
ATOM 849 N N . CYS A 1 108 ? 11.999 4.229 -49.709 1.00 47.41 108 CYS A N 1
ATOM 850 C CA . CYS A 1 108 ? 10.683 3.949 -50.294 1.00 47.41 108 CYS A CA 1
ATOM 851 C C . CYS A 1 108 ? 10.615 4.329 -51.784 1.00 47.41 108 CYS A C 1
ATOM 853 O O . CYS A 1 108 ? 9.995 3.607 -52.560 1.00 47.41 108 CYS A O 1
ATOM 855 N N . LEU A 1 109 ? 11.288 5.407 -52.215 1.00 49.19 109 LEU A N 1
ATOM 856 C CA . LEU A 1 109 ? 11.284 5.812 -53.629 1.00 49.19 109 LEU A CA 1
ATOM 857 C C . LEU A 1 109 ? 12.164 4.904 -54.508 1.00 49.19 109 LEU A C 1
ATOM 859 O O . LEU A 1 109 ? 11.790 4.608 -55.645 1.00 49.19 109 LEU A O 1
ATOM 863 N N . ASP A 1 110 ? 13.281 4.404 -53.973 1.00 49.62 110 ASP A N 1
ATOM 864 C CA . ASP A 1 110 ? 14.225 3.561 -54.725 1.00 49.62 110 ASP A CA 1
ATOM 865 C C . ASP A 1 110 ? 13.628 2.199 -55.128 1.00 49.62 110 ASP A C 1
ATOM 867 O O . ASP A 1 110 ? 13.987 1.628 -56.162 1.00 49.62 110 ASP A O 1
ATOM 871 N N . LEU A 1 111 ? 12.657 1.692 -54.358 1.00 51.25 111 LEU A N 1
ATOM 872 C CA . LEU A 1 111 ? 11.934 0.453 -54.668 1.00 51.25 111 LEU A CA 1
ATOM 873 C C . LEU A 1 111 ? 10.946 0.604 -55.838 1.00 51.25 111 LEU A C 1
ATOM 875 O O . LEU A 1 111 ? 10.681 -0.377 -56.535 1.00 51.25 111 LEU A O 1
ATOM 879 N N . PHE A 1 112 ? 10.424 1.810 -56.086 1.00 51.69 112 PHE A N 1
ATOM 880 C CA . PHE A 1 112 ? 9.490 2.061 -57.190 1.00 51.69 112 PHE A CA 1
ATOM 881 C C . PHE A 1 112 ? 10.202 2.400 -58.503 1.00 51.69 112 PHE A C 1
ATOM 883 O O . PHE A 1 112 ? 9.765 1.950 -59.563 1.00 51.69 112 PHE A O 1
ATOM 890 N N . LEU A 1 113 ? 11.327 3.119 -58.453 1.00 52.94 113 LEU A N 1
ATOM 891 C CA . LEU A 1 113 ? 12.059 3.519 -59.661 1.00 52.94 113 LEU A CA 1
ATOM 892 C C . LEU A 1 113 ? 12.827 2.355 -60.310 1.00 52.94 113 LEU A C 1
ATOM 894 O O . LEU A 1 113 ? 12.847 2.244 -61.536 1.00 52.94 113 LEU A O 1
ATOM 898 N N . ASN A 1 114 ? 13.358 1.411 -59.524 1.00 48.31 114 ASN A N 1
ATOM 899 C CA . ASN A 1 114 ? 14.079 0.252 -60.071 1.00 48.31 114 ASN A CA 1
ATOM 900 C C . ASN A 1 114 ? 13.181 -0.827 -60.698 1.00 48.31 114 ASN A C 1
ATOM 902 O O . ASN A 1 114 ? 13.690 -1.739 -61.351 1.00 48.31 114 ASN A O 1
ATOM 906 N N . ARG A 1 115 ? 11.852 -0.731 -60.551 1.00 50.97 115 ARG A N 1
ATOM 907 C CA . ARG A 1 115 ? 10.912 -1.649 -61.213 1.00 50.97 115 ARG A CA 1
ATOM 908 C C . ARG A 1 115 ? 10.494 -1.179 -62.610 1.00 50.97 115 ARG A C 1
ATOM 910 O O . ARG A 1 115 ? 9.968 -1.984 -63.368 1.00 50.97 115 ARG A O 1
ATOM 917 N N . SER A 1 116 ? 10.752 0.084 -62.966 1.00 52.34 116 SER A N 1
ATOM 918 C CA . SER A 1 116 ? 10.317 0.660 -64.248 1.00 52.34 116 SER A CA 1
ATOM 919 C C . SER A 1 116 ? 11.374 0.617 -65.363 1.00 52.34 116 SER A C 1
ATOM 921 O O . SER A 1 116 ? 11.044 0.941 -66.496 1.00 52.34 116 SER A O 1
ATOM 923 N N . SER A 1 117 ? 12.618 0.205 -65.080 1.00 51.38 117 SER A N 1
ATOM 924 C CA . SER A 1 117 ? 13.726 0.178 -66.063 1.00 51.38 117 SER A CA 1
ATOM 925 C C . SER A 1 117 ? 1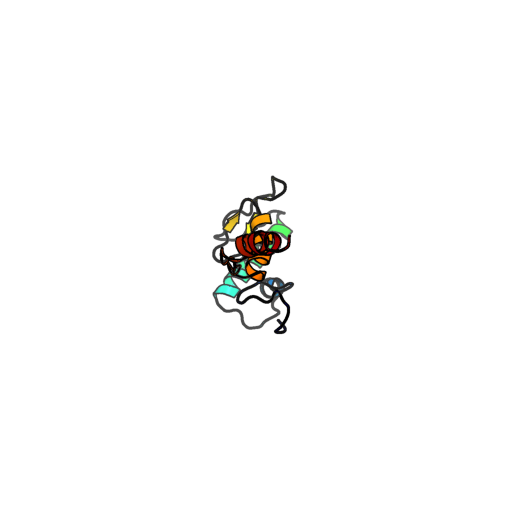4.000 -1.217 -66.657 1.00 51.38 117 SER A C 1
ATOM 927 O O . SER A 1 117 ? 15.119 -1.557 -67.038 1.00 51.38 117 SER A O 1
ATOM 929 N N . LYS A 1 118 ? 12.977 -2.074 -66.697 1.00 52.88 118 LYS A N 1
ATOM 930 C CA . LYS A 1 118 ? 12.991 -3.325 -67.464 1.00 52.88 118 LYS A CA 1
ATOM 931 C C . LYS A 1 118 ? 11.642 -3.490 -68.149 1.00 52.88 118 LYS A C 1
ATOM 933 O O . LYS A 1 118 ? 10.760 -4.127 -67.584 1.00 52.88 118 LYS A O 1
ATOM 938 N N . ASN A 1 119 ? 11.503 -2.848 -69.305 1.00 40.56 119 ASN A N 1
ATOM 939 C CA . ASN A 1 119 ? 10.736 -3.296 -70.469 1.00 40.56 119 ASN A CA 1
ATOM 940 C C . ASN A 1 119 ? 11.112 -2.423 -71.663 1.00 40.56 119 ASN A C 1
ATOM 942 O O . ASN A 1 119 ? 11.061 -1.184 -71.507 1.00 40.56 119 ASN A O 1
#

pLDDT: mean 78.32, std 18.33, range [39.5, 98.19]

Organism: NCBI:txid34690

Radius of gyration: 23.83 Å; chains: 1; bounding box: 37×22×84 Å